Protein AF-T0YW56-F1 (afdb_monomer_lite)

Organism: NCBI:txid410659

Sequence (77 aa):
YIWNENHKWQQIALGFGMTDDHVKRKQTLIATRRNAIVHEADLDPVTNQKQAITRAEATDISDFLLALGNRICDLVV

Secondary structure (DSSP, 8-state):
---S-S-HHHHHHHTTTS-HHHHHHHHHHHHHHHHHHHHSTTB-TTT-SBPP--HHHHHHHHHHHHHHHHHHHHH--

pLDDT: mean 93.44, std 6.93, range [60.12, 98.19]

Foldseek 3Di:
DFFPDPPLLCQLVVLVVHHSVVLVVLVVVVVVQVCCVVPVQCADPPPRDHDDDDPVNVVVNVVSVVSSVVSSVVRTD

Structure (mmCIF, N/CA/C/O backbone):
data_AF-T0YW56-F1
#
_entry.id   AF-T0YW56-F1
#
loop_
_atom_site.group_PDB
_atom_site.id
_atom_site.type_symbol
_atom_site.label_atom_id
_atom_site.label_alt_id
_atom_site.label_comp_id
_atom_site.label_asym_id
_atom_site.label_entity_id
_atom_site.label_seq_id
_atom_site.pdbx_PDB_ins_code
_atom_site.Cartn_x
_atom_site.Cartn_y
_atom_site.Cartn_z
_atom_site.occupancy
_atom_site.B_iso_or_equiv
_atom_site.auth_seq_id
_atom_site.auth_comp_id
_atom_site.auth_asym_id
_atom_site.auth_atom_id
_atom_site.pdbx_PDB_model_num
ATOM 1 N N . TYR A 1 1 ? 24.276 -0.948 -10.605 1.00 60.12 1 TYR A N 1
ATOM 2 C CA . TYR A 1 1 ? 23.043 -0.180 -10.329 1.00 60.12 1 TYR A CA 1
ATOM 3 C C . TYR A 1 1 ? 21.894 -1.166 -10.472 1.00 60.12 1 TYR A C 1
ATOM 5 O O . TYR A 1 1 ? 21.979 -1.977 -11.379 1.00 60.12 1 TYR A O 1
ATOM 13 N N . ILE A 1 2 ? 20.917 -1.189 -9.558 1.00 71.06 2 ILE A N 1
ATOM 14 C CA . ILE A 1 2 ? 19.925 -2.286 -9.499 1.00 71.06 2 ILE A CA 1
ATOM 15 C C . ILE A 1 2 ? 18.975 -2.252 -10.718 1.00 71.06 2 ILE A C 1
ATOM 17 O O . ILE A 1 2 ? 18.546 -3.301 -11.169 1.00 71.06 2 ILE A O 1
ATOM 21 N N . TRP A 1 3 ? 18.688 -1.075 -11.298 1.00 76.69 3 TRP A N 1
ATOM 22 C CA . TRP A 1 3 ? 17.749 -0.894 -12.425 1.00 76.69 3 TRP A CA 1
ATOM 23 C C . TRP A 1 3 ? 18.313 0.040 -13.490 1.00 76.69 3 TRP A C 1
ATOM 25 O O . TRP A 1 3 ? 18.564 1.184 -13.165 1.00 76.69 3 TRP A O 1
ATOM 35 N N . ASN A 1 4 ? 18.388 -0.327 -14.768 1.00 77.25 4 ASN A N 1
ATOM 36 C CA . ASN A 1 4 ? 18.867 0.607 -15.808 1.00 77.25 4 ASN A CA 1
ATOM 37 C C . ASN A 1 4 ? 17.873 1.739 -16.161 1.00 77.25 4 ASN A C 1
ATOM 39 O O . ASN A 1 4 ? 18.249 2.698 -16.830 1.00 77.25 4 ASN A O 1
ATOM 43 N N . GLU A 1 5 ? 16.621 1.648 -15.704 1.00 83.69 5 GLU A N 1
ATOM 44 C CA . GLU A 1 5 ? 15.565 2.637 -15.949 1.00 83.69 5 GLU A CA 1
ATOM 45 C C . GLU A 1 5 ? 15.592 3.798 -14.934 1.00 83.69 5 GLU A C 1
ATOM 47 O O . GLU A 1 5 ? 15.640 3.600 -13.711 1.00 83.69 5 GLU A O 1
ATOM 52 N N . ASN A 1 6 ? 15.456 5.026 -15.438 1.00 83.38 6 ASN A N 1
ATOM 53 C CA . ASN A 1 6 ? 15.335 6.236 -14.626 1.00 83.38 6 ASN A CA 1
ATOM 54 C C . ASN A 1 6 ? 13.899 6.432 -14.116 1.00 83.38 6 ASN A C 1
ATOM 56 O O . ASN A 1 6 ? 13.699 6.725 -12.934 1.00 83.38 6 ASN A O 1
ATOM 60 N N . HIS A 1 7 ? 12.893 6.188 -14.959 1.00 89.06 7 HIS A N 1
ATOM 61 C CA . HIS A 1 7 ?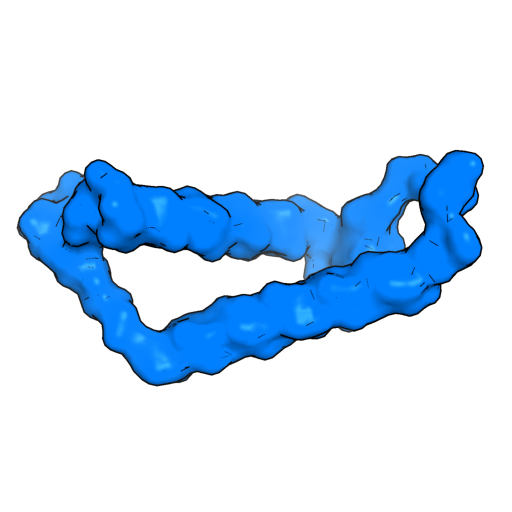 11.470 6.373 -14.656 1.00 89.06 7 HIS A CA 1
ATOM 62 C C . HIS A 1 7 ? 10.808 5.109 -14.086 1.00 89.06 7 HIS A C 1
ATOM 64 O O . HIS A 1 7 ? 9.824 4.579 -14.602 1.00 89.06 7 HIS A O 1
ATOM 70 N N . LYS A 1 8 ? 11.343 4.635 -12.960 1.00 91.69 8 LYS A N 1
ATOM 71 C CA . LYS A 1 8 ? 10.989 3.349 -12.335 1.00 91.69 8 LYS A CA 1
ATOM 72 C C . LYS A 1 8 ? 9.488 3.172 -12.098 1.00 91.69 8 LYS A C 1
ATOM 74 O O . LYS A 1 8 ? 8.898 2.162 -12.465 1.00 91.69 8 LYS A O 1
ATOM 79 N N . TRP A 1 9 ? 8.863 4.191 -11.516 1.00 94.44 9 TRP A N 1
ATOM 80 C CA . TRP A 1 9 ? 7.440 4.173 -11.188 1.00 94.44 9 TRP A CA 1
ATOM 81 C C . TRP A 1 9 ? 6.534 4.130 -12.416 1.00 94.44 9 TRP A C 1
ATOM 83 O O . TRP A 1 9 ? 5.482 3.501 -12.353 1.00 94.44 9 TRP A O 1
ATOM 93 N N . GLN A 1 10 ? 6.955 4.721 -13.536 1.00 94.62 10 GLN A N 1
ATOM 94 C CA . GLN A 1 10 ? 6.207 4.629 -14.789 1.00 94.62 10 GLN A CA 1
ATOM 95 C C . GLN A 1 10 ? 6.223 3.187 -15.312 1.00 94.62 10 GLN A C 1
ATOM 97 O O . GLN A 1 10 ? 5.165 2.643 -15.616 1.00 94.62 10 GLN A O 1
ATOM 102 N N . GLN A 1 11 ? 7.383 2.516 -15.303 1.00 93.00 11 GLN A N 1
ATOM 103 C CA . GLN A 1 11 ? 7.477 1.107 -15.718 1.00 93.00 11 GLN A CA 1
ATOM 104 C C . GLN A 1 11 ? 6.695 0.155 -14.809 1.00 93.00 11 GLN A C 1
ATOM 106 O O . GLN A 1 11 ? 6.085 -0.810 -15.283 1.00 93.00 11 GLN A O 1
ATOM 111 N N . ILE A 1 12 ? 6.691 0.421 -13.501 1.00 94.50 12 ILE A N 1
ATOM 112 C CA . ILE A 1 12 ? 5.871 -0.327 -12.546 1.00 94.50 12 ILE A CA 1
ATOM 113 C C . ILE A 1 12 ? 4.392 -0.148 -12.897 1.00 94.50 12 ILE A C 1
ATOM 115 O O . ILE A 1 12 ? 3.689 -1.140 -13.079 1.00 94.50 12 ILE A O 1
ATOM 119 N N . ALA A 1 13 ? 3.936 1.097 -13.046 1.00 95.44 13 ALA A N 1
ATOM 120 C CA . ALA A 1 13 ? 2.529 1.435 -13.237 1.00 95.44 13 ALA A CA 1
ATOM 121 C C . ALA A 1 13 ? 1.929 0.918 -14.551 1.00 95.44 13 ALA A C 1
ATOM 123 O O . ALA A 1 13 ? 0.755 0.542 -14.572 1.00 95.44 13 ALA A O 1
ATOM 124 N N . LEU A 1 14 ? 2.743 0.779 -15.605 1.00 92.94 14 LEU A N 1
ATOM 125 C CA . LEU A 1 14 ? 2.338 0.095 -16.839 1.00 92.94 14 LEU A CA 1
ATOM 126 C C . LEU A 1 14 ? 1.829 -1.333 -16.578 1.00 92.94 14 LEU A C 1
ATOM 128 O O . LEU A 1 14 ? 0.870 -1.757 -17.215 1.00 92.94 14 LEU A O 1
ATOM 132 N N . GLY A 1 15 ? 2.404 -2.049 -15.603 1.00 89.88 15 GLY A N 1
ATOM 133 C CA . GLY A 1 15 ? 1.955 -3.393 -15.210 1.00 89.88 15 GLY A CA 1
ATOM 134 C C . GLY A 1 15 ? 0.596 -3.425 -14.501 1.00 89.88 15 GLY A C 1
ATOM 135 O O . GLY A 1 15 ? -0.007 -4.485 -14.383 1.00 89.88 15 GLY A O 1
ATOM 136 N N . PHE A 1 16 ? 0.100 -2.269 -14.055 1.00 91.62 16 PHE A N 1
ATOM 137 C CA . PHE A 1 16 ? -1.187 -2.122 -13.373 1.00 91.62 16 PHE A CA 1
ATOM 138 C C . PHE A 1 16 ? -2.277 -1.510 -14.258 1.00 91.62 16 PHE A C 1
ATOM 140 O O . PHE A 1 16 ? -3.426 -1.437 -13.829 1.00 91.62 16 PHE A O 1
ATOM 147 N N . GLY A 1 17 ? -1.936 -1.015 -15.455 1.00 93.38 17 GLY A N 1
ATOM 148 C CA . GLY A 1 17 ? -2.857 -0.200 -16.255 1.00 93.38 17 GLY A CA 1
ATOM 149 C C . GLY A 1 17 ? -3.266 1.102 -15.550 1.00 93.38 17 GLY A C 1
ATOM 150 O O . GLY A 1 17 ? -4.360 1.614 -15.775 1.00 93.38 17 GLY A O 1
ATOM 151 N N . MET A 1 18 ? -2.410 1.617 -14.662 1.00 93.94 18 MET A N 1
ATOM 152 C CA . MET A 1 18 ? -2.646 2.823 -13.863 1.00 93.94 18 MET A CA 1
ATOM 153 C C . MET A 1 18 ? -1.578 3.877 -14.158 1.00 93.94 18 MET A C 1
ATOM 155 O O . MET A 1 18 ? -0.520 3.574 -14.708 1.00 93.94 18 MET A O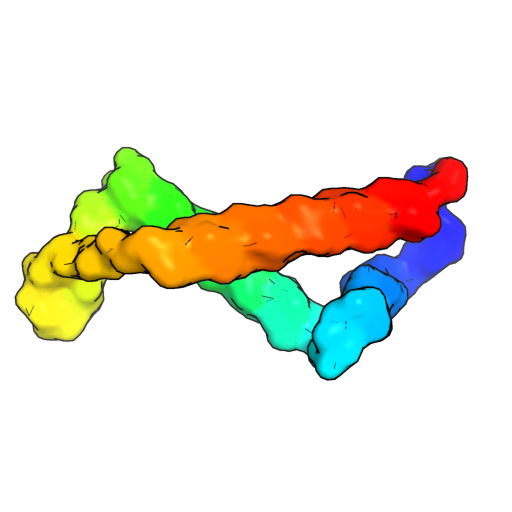 1
ATOM 159 N N . THR A 1 19 ? -1.830 5.122 -13.755 1.00 96.62 19 THR A N 1
ATOM 160 C CA . THR A 1 19 ? -0.782 6.147 -13.717 1.00 96.62 19 THR A CA 1
ATOM 161 C C . THR A 1 19 ? 0.179 5.872 -12.565 1.00 96.62 19 THR A C 1
ATOM 163 O O . THR A 1 19 ? -0.194 5.277 -11.548 1.00 96.62 19 THR A O 1
ATOM 166 N N . ASP A 1 20 ? 1.421 6.330 -12.694 1.00 96.56 20 ASP A N 1
ATOM 167 C CA . ASP A 1 20 ? 2.412 6.202 -11.629 1.00 96.56 20 ASP A CA 1
ATOM 168 C C . ASP A 1 20 ? 1.947 6.892 -10.341 1.00 96.56 20 ASP A C 1
ATOM 170 O O . ASP A 1 20 ? 2.094 6.337 -9.251 1.00 96.56 20 ASP A O 1
ATOM 174 N N . ASP A 1 21 ? 1.311 8.057 -10.459 1.00 97.44 21 ASP A N 1
ATOM 175 C CA . ASP A 1 21 ? 0.712 8.784 -9.340 1.00 97.44 21 ASP A CA 1
ATOM 176 C C . ASP A 1 21 ? -0.355 7.977 -8.597 1.00 97.44 21 ASP A C 1
ATOM 178 O O . ASP A 1 21 ? -0.371 7.983 -7.364 1.00 97.44 21 ASP A O 1
ATOM 182 N N . HIS A 1 22 ? -1.209 7.230 -9.302 1.00 97.12 22 HIS A N 1
ATOM 183 C CA . HIS A 1 22 ? -2.209 6.378 -8.656 1.00 97.12 22 HIS A CA 1
ATOM 184 C C . HIS A 1 22 ? -1.570 5.219 -7.889 1.00 97.12 22 HIS A C 1
ATOM 186 O O . HIS A 1 22 ? -1.962 4.961 -6.748 1.00 97.12 22 HIS A O 1
ATOM 192 N N . VAL A 1 23 ? -0.564 4.552 -8.467 1.00 97.38 23 VAL A N 1
ATOM 193 C CA . VAL A 1 23 ? 0.130 3.439 -7.796 1.00 97.38 23 VAL A CA 1
ATOM 194 C C . VAL A 1 23 ? 0.861 3.936 -6.546 1.00 97.38 23 VAL A C 1
ATOM 196 O O . VAL A 1 23 ? 0.693 3.356 -5.470 1.00 97.38 23 VAL A O 1
ATOM 199 N N . LYS A 1 24 ? 1.602 5.049 -6.658 1.00 97.38 24 LYS A N 1
ATOM 200 C CA . LYS A 1 24 ? 2.282 5.696 -5.523 1.00 97.38 24 LYS A CA 1
ATOM 201 C C . LYS A 1 24 ? 1.278 6.080 -4.438 1.00 97.38 24 LYS A C 1
ATOM 203 O O . LYS A 1 24 ? 1.450 5.703 -3.284 1.00 97.38 24 LYS A O 1
ATOM 208 N N . ARG A 1 25 ? 0.192 6.770 -4.805 1.00 98.06 25 ARG A N 1
ATOM 209 C CA . ARG A 1 25 ? -0.831 7.215 -3.849 1.00 98.06 25 ARG A CA 1
ATOM 210 C C . ARG A 1 25 ? -1.490 6.041 -3.132 1.00 98.06 25 ARG A C 1
ATOM 212 O O . ARG A 1 25 ? -1.643 6.102 -1.915 1.00 98.06 25 ARG A O 1
ATOM 219 N N . LYS A 1 26 ? -1.841 4.968 -3.848 1.00 97.50 26 LYS A N 1
ATOM 220 C CA . LYS A 1 26 ? -2.407 3.756 -3.238 1.00 97.50 26 LYS A CA 1
ATOM 221 C C . LYS A 1 26 ? -1.429 3.133 -2.238 1.00 97.50 26 LYS A C 1
ATOM 223 O O . LYS A 1 26 ? -1.830 2.848 -1.112 1.00 97.50 26 LYS A O 1
ATOM 228 N N . GLN A 1 27 ? -0.150 2.996 -2.600 1.00 97.81 27 GLN A N 1
ATOM 229 C CA . GLN A 1 27 ? 0.881 2.495 -1.685 1.00 97.81 27 GLN A CA 1
ATOM 230 C C . GLN A 1 27 ? 1.022 3.385 -0.439 1.00 97.81 27 GLN A C 1
ATOM 232 O O . GLN A 1 27 ? 1.060 2.869 0.678 1.00 97.81 27 GLN A O 1
ATOM 237 N N . THR A 1 28 ? 1.061 4.710 -0.610 1.00 98.12 28 THR A N 1
ATOM 238 C CA . THR A 1 28 ? 1.148 5.659 0.507 1.00 98.12 28 THR A CA 1
ATOM 239 C C . THR A 1 28 ? -0.043 5.523 1.448 1.00 98.12 28 THR A C 1
ATOM 241 O O . THR A 1 28 ? 0.163 5.414 2.650 1.00 98.12 28 THR A O 1
ATOM 244 N N . LEU A 1 29 ? -1.272 5.461 0.927 1.00 97.38 29 LEU A N 1
ATOM 245 C CA . LEU A 1 29 ? -2.476 5.311 1.751 1.00 97.38 29 LEU A CA 1
ATOM 246 C C . LEU A 1 29 ? -2.458 4.015 2.573 1.00 97.38 29 LEU A C 1
ATOM 248 O O . LEU A 1 29 ? -2.791 4.041 3.756 1.00 97.38 29 LEU A O 1
ATOM 252 N N . ILE A 1 30 ? -2.007 2.905 1.978 1.00 97.69 30 ILE A N 1
ATOM 253 C CA . ILE A 1 30 ? -1.844 1.623 2.681 1.00 97.69 30 ILE A CA 1
ATOM 254 C C . ILE 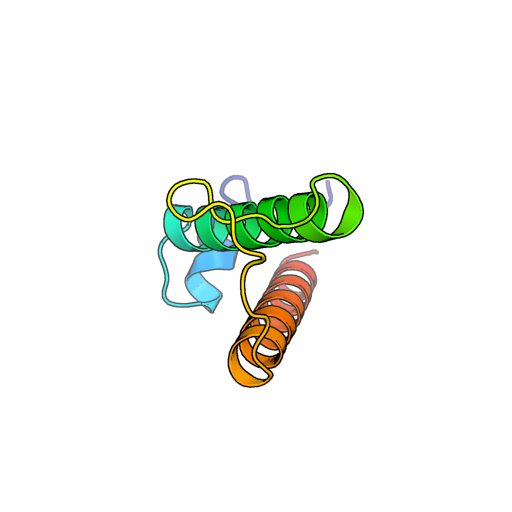A 1 30 ? -0.829 1.757 3.823 1.00 97.69 30 ILE A C 1
ATOM 256 O O . ILE A 1 30 ? -1.107 1.344 4.950 1.00 97.69 30 ILE A O 1
ATOM 260 N N . ALA A 1 31 ? 0.334 2.359 3.557 1.00 97.69 31 ALA A N 1
ATOM 261 C CA . ALA A 1 31 ? 1.370 2.561 4.568 1.00 97.69 31 ALA A CA 1
ATOM 262 C C . ALA A 1 31 ? 0.897 3.488 5.702 1.00 97.69 31 ALA A C 1
ATOM 264 O O . ALA A 1 31 ? 1.104 3.182 6.877 1.00 97.69 31 ALA A O 1
ATOM 265 N N . THR A 1 32 ? 0.212 4.583 5.361 1.00 96.75 32 THR A N 1
ATOM 266 C CA . THR A 1 32 ? -0.373 5.519 6.326 1.00 96.75 32 THR A CA 1
ATOM 267 C C . THR A 1 32 ? -1.392 4.821 7.218 1.00 96.75 32 THR A C 1
ATOM 269 O O . THR A 1 32 ? -1.274 4.898 8.438 1.00 96.75 32 THR A O 1
ATOM 272 N N . ARG A 1 33 ? -2.344 4.073 6.646 1.00 95.81 33 ARG A N 1
ATOM 273 C CA . ARG A 1 33 ? -3.351 3.365 7.445 1.00 95.81 33 ARG A CA 1
ATOM 274 C C . ARG A 1 33 ? -2.731 2.276 8.323 1.00 95.81 33 ARG A C 1
ATOM 276 O O . ARG A 1 33 ? -3.101 2.143 9.483 1.00 95.81 33 ARG A O 1
ATOM 283 N N . ARG A 1 34 ? -1.729 1.540 7.827 1.00 96.44 34 ARG A N 1
ATOM 284 C CA . ARG A 1 34 ? -0.972 0.573 8.643 1.00 96.44 34 ARG A CA 1
ATOM 285 C C . ARG A 1 34 ? -0.344 1.248 9.862 1.00 96.44 34 ARG A C 1
ATOM 287 O O . ARG A 1 34 ? -0.400 0.689 10.954 1.00 96.44 34 ARG A O 1
ATOM 294 N N . ASN A 1 35 ? 0.246 2.431 9.696 1.00 97.38 35 ASN A N 1
ATOM 295 C CA . ASN A 1 35 ? 0.789 3.188 10.824 1.00 97.38 35 ASN A CA 1
ATOM 296 C C . ASN A 1 35 ? -0.310 3.635 11.789 1.00 97.38 35 ASN A C 1
ATOM 298 O O . ASN A 1 35 ? -0.128 3.476 12.993 1.00 97.38 35 ASN A O 1
ATOM 302 N N . ALA A 1 36 ? -1.459 4.083 11.281 1.00 95.88 36 ALA A N 1
ATOM 303 C CA . ALA A 1 36 ? -2.590 4.458 12.122 1.00 95.88 36 ALA A CA 1
ATOM 304 C C . ALA A 1 36 ? -3.109 3.279 12.967 1.00 95.88 36 ALA A C 1
ATOM 306 O O . ALA A 1 36 ? -3.319 3.429 14.169 1.00 95.88 36 ALA A O 1
ATOM 307 N N . ILE A 1 37 ? -3.210 2.081 12.379 1.00 95.56 37 ILE A N 1
ATOM 308 C CA . ILE A 1 37 ? -3.573 0.837 13.081 1.00 95.56 37 ILE A CA 1
ATOM 309 C C . ILE A 1 37 ? -2.589 0.505 14.204 1.00 95.56 37 ILE A C 1
ATOM 311 O O . ILE A 1 37 ? -3.011 0.133 15.299 1.00 95.56 37 ILE A O 1
ATOM 315 N N . VAL A 1 38 ? -1.285 0.622 13.947 1.00 97.00 38 VAL A N 1
ATOM 316 C CA . VAL A 1 38 ? -0.256 0.203 14.911 1.00 97.00 38 VAL A CA 1
ATOM 317 C C . VAL A 1 38 ? -0.000 1.262 15.988 1.00 97.00 38 VAL A C 1
ATOM 319 O O . VAL A 1 38 ? 0.286 0.901 17.129 1.00 97.00 38 VAL A O 1
ATOM 322 N N . HIS A 1 39 ? -0.093 2.549 15.652 1.00 95.19 39 HIS A N 1
ATOM 323 C CA . HIS A 1 39 ? 0.408 3.634 16.502 1.00 95.19 39 HIS A CA 1
ATOM 324 C C . HIS A 1 39 ? -0.634 4.700 16.868 1.00 95.19 39 HIS A C 1
ATOM 326 O O . HIS A 1 39 ? -0.449 5.380 17.873 1.00 95.19 39 HIS A O 1
ATOM 332 N N . GLU A 1 40 ? -1.724 4.846 16.109 1.00 93.50 40 GLU A N 1
ATOM 333 C CA . GLU A 1 40 ? -2.631 6.009 16.207 1.00 93.50 40 GLU A CA 1
ATOM 334 C C . GLU A 1 40 ? -4.105 5.609 16.412 1.00 93.50 40 GLU A C 1
ATOM 336 O O . GLU A 1 40 ? -5.020 6.377 16.129 1.00 93.50 40 GLU A O 1
ATOM 341 N N . ALA A 1 41 ? -4.346 4.393 16.911 1.00 93.75 41 ALA A N 1
ATOM 342 C CA . ALA A 1 41 ? -5.667 3.824 17.209 1.00 93.75 41 ALA A CA 1
ATOM 343 C C . ALA A 1 41 ? -6.645 3.667 16.017 1.00 93.75 41 ALA A C 1
ATOM 345 O O . ALA A 1 41 ? -7.755 3.178 16.241 1.00 93.75 41 ALA A O 1
ATOM 346 N N . ASP A 1 42 ? -6.229 4.003 14.788 1.00 96.62 42 ASP A N 1
ATOM 347 C CA . ASP A 1 42 ? -7.006 3.953 13.532 1.00 96.62 42 ASP A CA 1
ATOM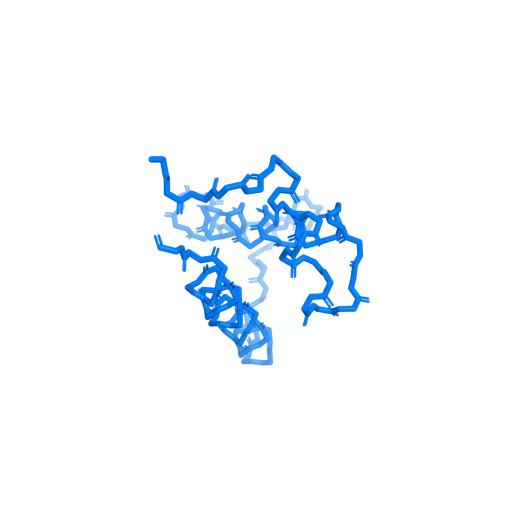 348 C C . ASP A 1 42 ? -8.384 4.624 13.630 1.00 96.62 42 ASP A C 1
ATOM 350 O O . ASP A 1 42 ? -9.403 4.059 13.226 1.00 96.62 42 ASP A O 1
ATOM 354 N N . LEU A 1 43 ? -8.439 5.817 14.227 1.00 96.19 43 LEU A N 1
ATOM 355 C CA . LEU A 1 43 ? -9.683 6.575 14.365 1.00 96.19 43 LEU A CA 1
ATOM 356 C C . LEU A 1 43 ? -10.005 7.348 13.079 1.00 96.19 43 LEU A C 1
ATOM 358 O O . LEU A 1 43 ? -9.134 7.953 12.457 1.00 96.19 43 LEU A O 1
ATOM 362 N N . ASP A 1 44 ? -11.274 7.336 12.684 1.00 92.56 44 ASP A N 1
ATOM 363 C CA . ASP A 1 44 ? -11.810 8.217 11.655 1.00 92.56 44 ASP A CA 1
ATOM 364 C C . ASP A 1 44 ? -11.828 9.664 12.188 1.00 92.56 44 ASP A C 1
ATOM 366 O O . ASP A 1 44 ? -12.380 9.916 13.264 1.00 92.56 44 ASP A O 1
ATOM 370 N N . PRO A 1 45 ? -11.245 10.634 11.464 1.00 88.88 45 PRO A N 1
ATOM 371 C CA . PRO A 1 45 ? -11.035 11.985 11.982 1.00 88.88 45 PRO A CA 1
ATOM 372 C C . PRO A 1 45 ? -12.322 12.812 12.113 1.00 88.88 45 PRO A C 1
ATOM 374 O O . PRO A 1 45 ? -12.296 13.871 12.735 1.00 88.88 45 PRO A O 1
ATOM 377 N N . VAL A 1 46 ? -13.436 12.369 11.522 1.00 95.00 46 VAL A N 1
ATOM 378 C CA . VAL A 1 46 ? -14.718 13.091 11.543 1.00 95.00 46 VAL A CA 1
ATOM 379 C C . VAL A 1 46 ? -15.637 12.528 12.625 1.00 95.00 46 VAL A C 1
ATOM 381 O O . VAL A 1 46 ? -16.259 13.274 13.375 1.00 95.00 46 VAL A O 1
ATOM 384 N N . THR A 1 47 ? -15.726 11.205 12.712 1.00 96.19 47 THR A N 1
ATOM 385 C CA . THR A 1 47 ? -16.634 10.482 13.613 1.00 96.19 47 THR A CA 1
ATOM 386 C C . THR A 1 47 ? -15.974 10.073 14.926 1.00 96.19 47 THR A C 1
ATOM 388 O O . THR A 1 47 ? -16.671 9.714 15.877 1.00 96.19 47 THR A O 1
ATOM 391 N N . ASN A 1 48 ? -14.639 10.114 14.986 1.00 94.56 48 ASN A N 1
ATOM 392 C CA . ASN A 1 48 ? -13.823 9.658 16.109 1.00 94.56 48 ASN A CA 1
ATOM 393 C C . ASN A 1 48 ? -14.063 8.179 16.482 1.00 94.56 48 ASN A C 1
ATOM 395 O O . ASN A 1 48 ? -13.822 7.760 17.614 1.00 94.56 48 ASN A O 1
ATOM 399 N N . GLN A 1 49 ? -14.579 7.387 15.539 1.00 96.69 49 GLN A N 1
ATOM 400 C CA . GLN A 1 49 ? -14.775 5.947 15.682 1.00 96.69 49 GLN A CA 1
ATOM 401 C C . GLN A 1 49 ? -13.606 5.199 15.052 1.00 96.69 49 GLN A C 1
ATOM 403 O O . GLN A 1 49 ? -13.009 5.677 14.091 1.00 96.69 49 GLN A O 1
ATOM 408 N N . LYS A 1 50 ? -13.296 3.997 15.547 1.00 95.81 50 LYS A N 1
ATOM 409 C CA . LYS A 1 50 ? -12.327 3.128 14.868 1.00 95.81 50 LYS A CA 1
ATOM 410 C C . LYS A 1 50 ? -12.805 2.803 13.458 1.00 95.81 50 LYS A C 1
ATOM 412 O O . LYS A 1 50 ? -13.959 2.414 13.269 1.00 95.81 50 LYS A O 1
ATOM 417 N N . GLN A 1 51 ? -11.907 2.908 12.489 1.00 95.56 51 GLN A N 1
ATOM 418 C CA . GLN A 1 51 ? -12.195 2.526 11.117 1.00 95.56 51 GLN A CA 1
ATOM 419 C C . GLN A 1 51 ? -12.388 1.007 11.027 1.00 95.56 51 GLN A C 1
ATOM 421 O O . GLN A 1 51 ? -11.612 0.218 11.569 1.00 95.56 51 GLN A O 1
ATOM 426 N N . ALA A 1 52 ? -13.447 0.579 10.340 1.00 95.38 52 ALA A N 1
ATOM 427 C CA . ALA A 1 52 ? -13.711 -0.839 10.136 1.00 95.38 52 ALA A CA 1
ATOM 428 C C . ALA A 1 52 ? -12.660 -1.449 9.196 1.00 95.38 52 ALA A C 1
ATOM 430 O O . ALA A 1 52 ? -12.297 -0.852 8.183 1.00 95.38 52 ALA A O 1
ATOM 431 N N . ILE A 1 53 ? -12.202 -2.661 9.510 1.00 95.06 53 ILE A N 1
ATOM 432 C CA . ILE A 1 53 ? -11.345 -3.457 8.628 1.00 95.06 53 ILE A CA 1
ATOM 433 C C . ILE A 1 53 ? -12.203 -4.579 8.057 1.00 95.06 53 ILE A C 1
ATOM 435 O O . ILE A 1 53 ? -12.707 -5.424 8.798 1.00 95.06 53 ILE A O 1
ATOM 439 N N . THR A 1 54 ? -12.382 -4.587 6.738 1.00 96.88 54 THR A N 1
ATOM 440 C CA . THR A 1 54 ? -13.147 -5.638 6.060 1.00 96.88 54 THR A CA 1
ATOM 441 C C . THR A 1 54 ? -12.215 -6.687 5.465 1.00 96.88 54 THR A C 1
ATOM 443 O O . THR A 1 54 ? -11.069 -6.404 5.117 1.00 96.88 54 THR A O 1
ATOM 446 N N . ARG A 1 55 ? -12.714 -7.919 5.308 1.00 97.25 55 ARG A N 1
ATOM 447 C CA . ARG A 1 55 ? -11.964 -8.978 4.617 1.00 97.25 55 ARG A CA 1
ATOM 448 C C . ARG A 1 55 ? -11.648 -8.595 3.171 1.00 97.25 55 ARG A C 1
ATOM 450 O O . ARG A 1 55 ? -10.535 -8.847 2.736 1.00 97.25 55 ARG A O 1
ATOM 457 N N . ALA A 1 56 ? -12.610 -8.002 2.463 1.00 97.81 56 ALA A N 1
ATOM 458 C CA . ALA A 1 56 ? -12.427 -7.580 1.077 1.00 97.81 56 ALA A CA 1
ATOM 459 C C . ALA A 1 56 ? -11.269 -6.583 0.958 1.00 97.81 56 ALA A C 1
ATOM 461 O O . ALA A 1 56 ? -10.342 -6.816 0.197 1.00 97.81 56 ALA A O 1
ATOM 462 N N . GLU A 1 57 ? -11.254 -5.552 1.806 1.00 96.38 57 GLU A N 1
ATOM 463 C CA . GLU A 1 57 ? -10.166 -4.577 1.815 1.00 96.38 57 GLU A CA 1
ATOM 464 C C . GLU A 1 57 ? -8.811 -5.211 2.164 1.00 96.38 57 GLU A C 1
ATOM 466 O O . GLU A 1 57 ? -7.806 -4.927 1.516 1.00 96.38 57 GLU A O 1
ATOM 471 N N . ALA A 1 58 ? -8.770 -6.098 3.162 1.00 97.00 58 ALA A N 1
ATOM 472 C CA . ALA A 1 58 ? -7.538 -6.795 3.521 1.00 97.00 58 ALA A CA 1
ATOM 473 C C . ALA A 1 58 ? -6.999 -7.657 2.363 1.00 97.00 58 ALA A C 1
ATOM 475 O O . ALA A 1 58 ? -5.787 -7.690 2.133 1.00 97.00 58 ALA A O 1
ATOM 476 N N . THR A 1 59 ? -7.886 -8.328 1.623 1.00 98.19 59 THR A N 1
ATOM 477 C CA . THR A 1 59 ? -7.538 -9.079 0.411 1.00 98.19 59 THR A CA 1
ATOM 478 C C . THR A 1 59 ? -7.025 -8.145 -0.684 1.00 98.19 59 THR A C 1
ATOM 480 O O . THR A 1 59 ? -5.903 -8.335 -1.142 1.00 98.19 59 THR A O 1
ATOM 483 N N . ASP A 1 60 ? -7.752 -7.074 -1.008 1.00 97.19 60 ASP A N 1
ATOM 484 C CA . ASP A 1 60 ? -7.368 -6.121 -2.057 1.00 97.19 60 ASP A CA 1
ATOM 485 C C . ASP A 1 60 ? -6.004 -5.462 -1.793 1.00 97.19 60 ASP A C 1
ATOM 487 O O . ASP A 1 60 ? -5.215 -5.230 -2.715 1.00 97.19 60 ASP A O 1
ATOM 491 N N . ILE A 1 61 ? -5.712 -5.139 -0.528 1.00 97.69 61 ILE A N 1
ATOM 492 C CA . ILE A 1 61 ? -4.419 -4.584 -0.113 1.00 97.69 61 ILE A CA 1
ATOM 493 C C . ILE A 1 61 ? -3.310 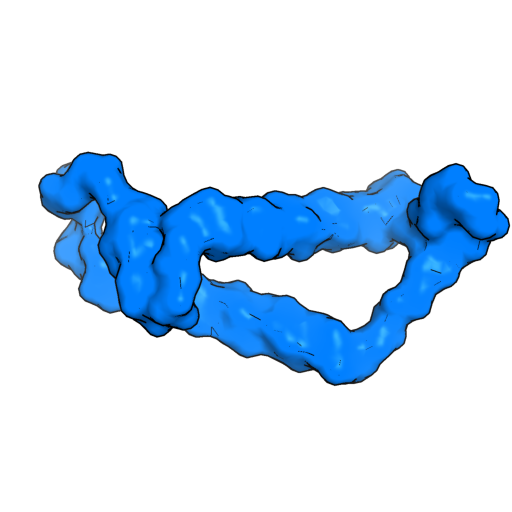-5.626 -0.272 1.00 97.69 61 ILE A C 1
ATOM 495 O O . ILE A 1 61 ? -2.242 -5.303 -0.796 1.00 97.69 61 ILE A O 1
ATOM 499 N N . SER A 1 62 ? -3.551 -6.863 0.165 1.00 97.88 62 SER A N 1
ATOM 500 C CA . SER A 1 62 ? -2.562 -7.944 0.085 1.00 97.88 62 SER A CA 1
ATOM 501 C C . SER A 1 62 ? -2.226 -8.281 -1.367 1.00 97.88 62 SER A C 1
ATOM 503 O O . SER A 1 62 ? -1.050 -8.346 -1.725 1.00 97.88 62 SER A O 1
ATOM 505 N N . ASP A 1 63 ? -3.249 -8.402 -2.213 1.00 98.06 63 ASP A N 1
ATOM 506 C CA . ASP A 1 63 ? -3.107 -8.686 -3.641 1.00 98.06 63 ASP A CA 1
ATOM 507 C C . ASP A 1 63 ? -2.357 -7.558 -4.355 1.00 98.06 63 ASP A C 1
ATOM 509 O O . ASP A 1 63 ? -1.450 -7.810 -5.151 1.00 98.06 63 ASP A O 1
ATOM 513 N N . PHE A 1 64 ? -2.666 -6.300 -4.020 1.00 97.75 64 PHE A N 1
ATOM 514 C CA . PHE A 1 64 ? -1.937 -5.151 -4.548 1.00 97.75 64 PHE A CA 1
ATOM 515 C C . PHE A 1 64 ? -0.453 -5.169 -4.156 1.00 97.75 64 PHE A C 1
ATOM 517 O O . PHE A 1 64 ? 0.403 -4.944 -5.011 1.00 97.75 64 PHE A O 1
ATOM 524 N N . LEU A 1 65 ? -0.130 -5.430 -2.884 1.00 98.06 65 LEU A N 1
ATOM 525 C CA . LEU A 1 65 ? 1.258 -5.464 -2.414 1.00 98.06 65 LEU A CA 1
ATOM 526 C C . LEU A 1 65 ? 2.046 -6.620 -3.041 1.00 98.06 65 LEU A C 1
ATOM 528 O O . LEU A 1 65 ? 3.201 -6.422 -3.422 1.00 98.06 65 LEU A O 1
ATOM 532 N N . LEU A 1 66 ? 1.422 -7.790 -3.198 1.00 97.81 66 LEU A N 1
ATOM 533 C CA . LEU A 1 66 ? 2.021 -8.932 -3.887 1.00 97.81 66 LEU A CA 1
ATOM 534 C C . LEU A 1 66 ? 2.304 -8.604 -5.357 1.00 97.81 66 LEU A C 1
ATOM 536 O O . LEU A 1 66 ? 3.427 -8.789 -5.823 1.00 97.81 66 LEU A O 1
ATOM 540 N N . ALA A 1 67 ? 1.315 -8.066 -6.074 1.00 97.12 67 ALA A N 1
ATOM 541 C CA . ALA A 1 67 ? 1.480 -7.659 -7.466 1.00 97.12 67 ALA A CA 1
ATOM 542 C C . ALA A 1 67 ? 2.577 -6.593 -7.622 1.00 97.12 67 ALA A C 1
ATOM 544 O O . ALA A 1 67 ? 3.370 -6.653 -8.560 1.00 97.12 67 ALA A O 1
ATOM 545 N N . LEU A 1 68 ? 2.663 -5.644 -6.684 1.00 97.19 68 LEU A N 1
ATOM 546 C CA . LEU A 1 68 ? 3.690 -4.602 -6.689 1.00 97.19 68 LEU A CA 1
ATOM 547 C C . LEU A 1 68 ? 5.085 -5.182 -6.469 1.00 97.19 68 LEU A C 1
ATOM 549 O O . LEU A 1 68 ? 6.009 -4.821 -7.196 1.00 97.19 68 LEU A O 1
ATOM 553 N N . GLY A 1 69 ? 5.229 -6.097 -5.509 1.00 95.69 69 GLY A N 1
ATOM 554 C CA . GLY A 1 69 ? 6.480 -6.809 -5.258 1.00 95.69 69 GLY A CA 1
ATOM 555 C C . GLY A 1 69 ? 6.936 -7.608 -6.476 1.00 95.69 69 GLY A C 1
ATOM 556 O O . GLY A 1 69 ? 8.059 -7.416 -6.938 1.00 95.69 69 GLY A O 1
ATOM 557 N N . ASN A 1 70 ? 6.042 -8.416 -7.052 1.00 95.56 70 ASN A N 1
ATOM 558 C CA . ASN A 1 70 ? 6.326 -9.198 -8.257 1.00 95.56 70 ASN A CA 1
ATOM 559 C C . ASN A 1 70 ? 6.752 -8.295 -9.419 1.00 95.56 70 ASN A C 1
ATOM 561 O O . ASN A 1 70 ? 7.784 -8.530 -10.038 1.00 95.56 70 ASN A O 1
ATOM 565 N N . ARG A 1 71 ? 6.026 -7.194 -9.652 1.00 93.00 71 ARG A N 1
ATOM 566 C CA . ARG A 1 71 ? 6.357 -6.254 -10.725 1.00 93.00 71 ARG A CA 1
ATOM 567 C C . ARG A 1 71 ? 7.724 -5.603 -10.534 1.00 93.00 71 ARG A C 1
ATOM 569 O O . ARG A 1 71 ? 8.424 -5.371 -11.514 1.00 93.00 71 ARG A O 1
ATOM 576 N N . ILE A 1 72 ? 8.095 -5.279 -9.296 1.00 93.50 72 ILE A N 1
ATOM 577 C CA . ILE A 1 72 ? 9.430 -4.761 -8.990 1.00 93.50 72 ILE A CA 1
ATOM 578 C C . ILE A 1 72 ? 10.478 -5.832 -9.289 1.00 93.50 72 ILE A C 1
ATOM 580 O O . ILE A 1 72 ? 11.450 -5.519 -9.969 1.00 93.50 72 ILE A O 1
ATOM 584 N N . CYS A 1 73 ? 10.276 -7.071 -8.832 1.00 92.25 73 CYS A N 1
ATOM 585 C CA . CYS A 1 73 ? 11.187 -8.187 -9.092 1.00 92.25 73 CYS A CA 1
ATOM 586 C C . CYS A 1 73 ? 11.412 -8.422 -10.592 1.00 92.25 73 CYS A C 1
ATOM 588 O O . CYS A 1 73 ? 12.559 -8.560 -10.998 1.00 92.25 73 CYS A O 1
ATOM 590 N N . ASP A 1 74 ? 10.358 -8.371 -11.408 1.00 90.12 74 ASP A N 1
ATOM 591 C CA . ASP A 1 74 ? 10.444 -8.549 -12.866 1.00 90.12 74 ASP A CA 1
ATOM 592 C C . ASP A 1 74 ? 11.231 -7.436 -13.583 1.00 90.12 74 ASP A C 1
ATOM 594 O O . ASP A 1 74 ? 11.669 -7.609 -14.719 1.00 90.12 74 ASP A O 1
ATOM 598 N N . LEU A 1 75 ? 11.361 -6.263 -12.956 1.00 88.62 75 LEU A N 1
ATOM 599 C CA . LEU A 1 75 ? 12.042 -5.089 -13.511 1.00 88.62 75 LEU A CA 1
ATOM 600 C C . LEU A 1 75 ? 13.476 -4.916 -12.984 1.00 88.62 75 LEU A C 1
ATOM 602 O O . LEU A 1 75 ? 14.214 -4.067 -13.491 1.00 88.62 75 LEU A O 1
ATOM 606 N N . VAL A 1 76 ? 13.872 -5.687 -11.967 1.00 85.38 76 VAL A N 1
ATOM 607 C CA . VAL A 1 76 ? 15.268 -5.770 -11.515 1.00 85.38 76 VAL A CA 1
ATOM 608 C C . VAL A 1 76 ? 16.064 -6.607 -12.520 1.00 85.38 76 VAL A C 1
ATOM 610 O O . VAL A 1 76 ? 15.599 -7.660 -12.947 1.00 85.38 76 VAL A O 1
ATOM 613 N N . VAL A 1 77 ? 17.265 -6.138 -12.878 1.00 69.25 77 VAL A N 1
ATOM 614 C CA . VAL A 1 77 ? 18.222 -6.842 -13.755 1.00 69.25 77 VAL A CA 1
ATOM 615 C C . VAL A 1 77 ? 19.392 -7.362 -12.934 1.00 69.25 77 VA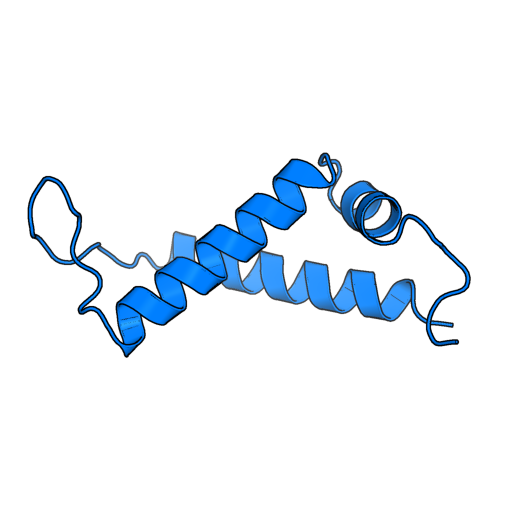L A C 1
ATOM 617 O O . VAL A 1 77 ? 19.889 -6.589 -12.081 1.00 69.25 77 VAL A O 1
#

Radius of gyration: 15.27 Å; chains: 1; bounding box: 40×22×34 Å